Protein AF-A0AAE0A5Z8-F1 (afdb_monomer_lite)

Secondary structure (DSSP, 8-state):
-PPP---TTTS--TT---S-HHHHHHHHHHHHHHHT--EEEEEEEE-TTS-EEEEEEEETT-S---SS-------SSS--------EEEE-EEEEEE-TTS-EEEEEEE--SS--HHHHHHHHHHHHHH-TT-S-S-----S-HHHHHHH-

Sequence (151 aa):
MQVPDVSYDNKPKVGQEFASLDEVHDFYNKYAKEVGFSVRISSSKKNKNDEITKKEYCCFKEGTSCKGIPCKKERRQGIIRVCCNAKLAVVKTISGVNNHGQTIVFACAFLREETTNSFIWLFEQFKKAMPGGAPK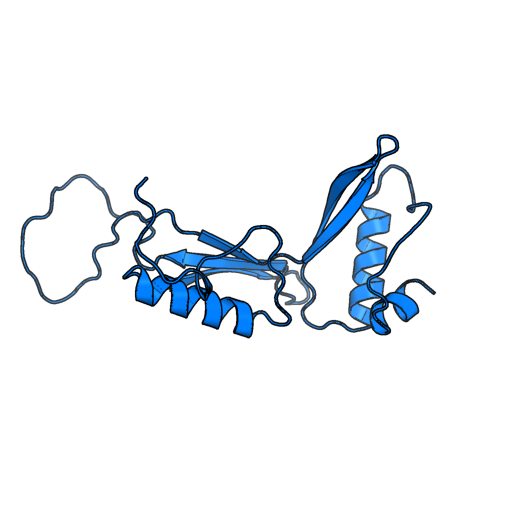MIITDQDLAMMKAIS

Organism: NCBI:txid43782

InterPro domains:
  IPR018289 MULE transposase domain [PF10551] (93-150)

Foldseek 3Di:
DDDPPDPPVLDDDPPDDDPDPVRVVVSVQVVQVSSPFGKDFPDFDADPVRFGFKTKIDTPLADDDPPDDDDDDDDPDDDNRPNDPDMDMDWDWDWDADPVRDIDTQDTGGFPDLALVSLLVVQVVSQVPDPVGHDPDDDDPPDPSNVSSVD

pLDDT: mean 73.32, std 12.89, range [40.06, 89.56]

Structure (mmCIF, N/CA/C/O backbone):
data_AF-A0AAE0A5Z8-F1
#
_entry.id   AF-A0AAE0A5Z8-F1
#
loop_
_atom_site.group_PDB
_atom_site.id
_atom_site.type_symbol
_atom_site.label_atom_id
_atom_site.label_alt_id
_atom_site.label_comp_id
_atom_site.label_asym_id
_atom_site.label_entity_id
_atom_site.label_seq_id
_atom_site.pdbx_PDB_ins_code
_atom_site.Cartn_x
_atom_site.Cartn_y
_atom_site.Cartn_z
_atom_site.occupancy
_atom_site.B_iso_or_equiv
_atom_site.auth_seq_id
_atom_site.auth_comp_id
_atom_site.auth_asym_id
_atom_site.auth_atom_id
_atom_site.pdbx_PDB_model_num
ATOM 1 N N . MET A 1 1 ? -21.673 -14.323 9.625 1.00 40.06 1 MET A N 1
ATOM 2 C CA . MET A 1 1 ? -20.956 -13.046 9.819 1.00 40.06 1 MET A CA 1
ATOM 3 C C . MET A 1 1 ? -21.958 -11.948 9.500 1.00 40.06 1 MET A C 1
ATOM 5 O O . MET A 1 1 ? -22.243 -11.739 8.331 1.00 40.06 1 MET A O 1
ATOM 9 N N . GLN A 1 2 ? -22.630 -11.385 10.507 1.00 42.75 2 GLN A N 1
ATOM 10 C CA . GLN A 1 2 ? -23.588 -10.299 10.266 1.00 42.75 2 GLN A CA 1
ATOM 11 C C . GLN A 1 2 ? -22.802 -9.059 9.853 1.00 42.75 2 GLN A C 1
ATOM 13 O O . GLN A 1 2 ? -21.861 -8.662 10.540 1.00 42.75 2 GLN A O 1
ATOM 18 N N . VAL A 1 3 ? -23.147 -8.510 8.690 1.00 55.06 3 VAL A N 1
ATOM 19 C CA . VAL A 1 3 ? -22.629 -7.218 8.248 1.00 55.06 3 VAL A CA 1
ATOM 20 C C . VAL A 1 3 ? -23.225 -6.179 9.201 1.00 55.06 3 VAL A C 1
ATOM 22 O O . VAL A 1 3 ? -24.447 -6.164 9.346 1.00 55.06 3 VAL A O 1
ATOM 25 N N . PRO A 1 4 ? -22.404 -5.382 9.902 1.00 63.91 4 PRO A N 1
ATOM 26 C CA . PRO A 1 4 ? -22.922 -4.330 10.764 1.00 63.91 4 PRO A CA 1
ATOM 27 C C . PRO A 1 4 ? -23.732 -3.330 9.927 1.00 63.91 4 PRO A C 1
ATOM 29 O O . PRO A 1 4 ? -23.393 -3.078 8.767 1.00 63.91 4 PRO A O 1
ATOM 32 N N . ASP A 1 5 ? -24.805 -2.797 10.509 1.00 68.38 5 ASP A N 1
ATOM 33 C CA . ASP A 1 5 ? -25.645 -1.769 9.891 1.00 68.38 5 ASP A CA 1
ATOM 34 C C . ASP A 1 5 ? -24.892 -0.432 9.934 1.00 68.38 5 ASP A C 1
ATOM 36 O O . ASP A 1 5 ? -24.909 0.292 10.927 1.00 68.38 5 ASP A O 1
ATOM 40 N N . VAL A 1 6 ? -24.095 -0.190 8.896 1.00 70.56 6 VAL A N 1
ATOM 41 C CA . VAL A 1 6 ? -23.208 0.970 8.749 1.00 70.56 6 VAL A CA 1
ATOM 42 C C . VAL A 1 6 ? -23.601 1.687 7.467 1.00 70.56 6 VAL A C 1
ATOM 44 O O . VAL A 1 6 ? -23.895 1.031 6.464 1.00 70.56 6 VAL A O 1
ATOM 47 N N . SER A 1 7 ? -23.565 3.022 7.478 1.00 75.06 7 SER A N 1
ATOM 48 C CA . SER A 1 7 ? -23.834 3.832 6.286 1.00 75.06 7 SER A CA 1
ATOM 49 C C . SER A 1 7 ? -22.984 3.371 5.091 1.00 75.06 7 SER A C 1
ATOM 51 O O . SER A 1 7 ? -21.780 3.126 5.227 1.00 75.06 7 SER A O 1
ATOM 53 N N . TYR A 1 8 ? -23.607 3.266 3.909 1.00 70.12 8 TYR A N 1
ATOM 54 C CA . TYR A 1 8 ? -22.980 2.769 2.676 1.00 70.12 8 TYR A CA 1
ATOM 55 C C . TYR A 1 8 ? -21.703 3.528 2.284 1.00 70.12 8 TYR A C 1
ATOM 57 O O . TYR A 1 8 ? -20.817 2.945 1.653 1.00 70.12 8 TYR A O 1
ATOM 65 N N . ASP A 1 9 ? -21.592 4.799 2.671 1.00 75.62 9 ASP A N 1
ATOM 66 C CA . ASP A 1 9 ? -20.452 5.658 2.340 1.00 75.62 9 ASP A CA 1
ATOM 67 C C . ASP A 1 9 ? -19.197 5.341 3.160 1.00 75.62 9 ASP A C 1
ATOM 69 O O . ASP A 1 9 ? -18.081 5.528 2.682 1.00 75.62 9 ASP A O 1
ATOM 73 N N . ASN A 1 10 ? -19.357 4.813 4.376 1.00 78.81 10 ASN A N 1
ATOM 74 C CA . ASN A 1 10 ? -18.235 4.527 5.276 1.00 78.81 10 ASN A CA 1
ATOM 75 C C . ASN A 1 10 ? -17.787 3.064 5.213 1.00 78.81 10 ASN A C 1
ATOM 77 O O . ASN A 1 10 ? -16.847 2.663 5.899 1.00 78.81 10 ASN A O 1
ATOM 81 N N . LYS A 1 11 ? -18.462 2.243 4.406 1.00 81.75 11 LYS A N 1
ATOM 82 C CA . LYS A 1 11 ? -18.105 0.841 4.232 1.00 81.75 11 LYS A CA 1
ATOM 83 C C . LYS A 1 11 ? -16.909 0.728 3.278 1.00 81.75 11 LYS A C 1
ATOM 85 O O . LYS A 1 11 ? -17.010 1.216 2.154 1.00 81.75 11 LYS A O 1
ATOM 90 N N . PRO A 1 12 ? -15.808 0.057 3.668 1.00 84.62 12 PRO A N 1
ATOM 91 C CA . PRO A 1 12 ? -14.671 -0.151 2.775 1.00 84.62 12 PRO A CA 1
ATOM 92 C C . PRO A 1 12 ? -15.096 -0.936 1.528 1.00 84.62 12 PRO A C 1
ATOM 94 O O . PRO A 1 12 ? -15.712 -2.002 1.638 1.00 84.62 12 PRO A O 1
ATOM 97 N N . LYS A 1 13 ? -14.765 -0.404 0.347 1.00 82.44 13 LYS A N 1
ATOM 98 C CA . LYS A 1 13 ? -15.070 -1.007 -0.960 1.00 82.44 13 LYS A CA 1
ATOM 99 C C . LYS A 1 13 ? -13.816 -1.634 -1.575 1.00 82.44 13 LYS A C 1
ATOM 101 O O . LYS A 1 13 ? -12.696 -1.185 -1.339 1.00 82.44 13 LYS A O 1
ATOM 106 N N . VAL A 1 14 ? -14.001 -2.692 -2.367 1.00 79.75 14 VAL A N 1
ATOM 107 C CA . VAL A 1 14 ? -12.904 -3.294 -3.143 1.00 79.75 14 VAL A CA 1
ATOM 108 C C . VAL A 1 14 ? -12.479 -2.305 -4.229 1.00 79.75 14 VAL A C 1
ATOM 110 O O . VAL A 1 14 ? -13.338 -1.773 -4.925 1.00 79.75 14 VAL A O 1
ATOM 113 N N . GLY A 1 15 ? -11.172 -2.061 -4.357 1.00 77.00 15 GLY A N 1
ATOM 114 C CA . GLY A 1 15 ? -10.626 -1.075 -5.299 1.00 77.00 15 GLY A CA 1
ATOM 115 C C . GLY A 1 15 ? -10.697 0.372 -4.805 1.00 77.00 15 GLY A C 1
ATOM 116 O O . GLY A 1 15 ? -10.550 1.289 -5.600 1.00 77.00 15 GLY A O 1
ATOM 117 N N . GLN A 1 16 ? -10.951 0.592 -3.513 1.00 81.44 16 GLN A N 1
ATOM 118 C CA . GLN A 1 16 ? -10.891 1.930 -2.940 1.00 81.44 16 GLN A CA 1
ATOM 119 C C . GLN A 1 16 ? -9.436 2.368 -2.763 1.00 81.44 16 GLN A C 1
ATOM 121 O O . GLN A 1 16 ? -8.650 1.696 -2.093 1.00 81.44 16 GLN A O 1
ATOM 126 N N . GLU A 1 17 ? -9.108 3.507 -3.356 1.00 78.19 17 GLU A N 1
ATOM 127 C CA . GLU A 1 17 ? -7.799 4.145 -3.278 1.00 78.19 17 GLU A CA 1
ATOM 128 C C . GLU A 1 17 ? -7.880 5.373 -2.367 1.00 78.19 17 GLU A C 1
ATOM 130 O O . GLU A 1 17 ? -8.949 5.955 -2.177 1.00 78.19 17 GLU A O 1
ATOM 135 N N . PHE A 1 18 ? -6.750 5.735 -1.768 1.00 81.38 18 PHE A N 1
ATOM 136 C CA . PHE A 1 18 ? -6.629 6.871 -0.858 1.00 81.38 18 PHE A CA 1
ATOM 137 C C . PHE A 1 18 ? -5.344 7.621 -1.184 1.00 81.38 18 PHE A C 1
ATOM 139 O O . PHE A 1 18 ? -4.337 6.989 -1.509 1.00 81.38 18 PHE A O 1
ATOM 146 N N . ALA A 1 19 ? -5.362 8.946 -1.050 1.00 76.75 19 ALA A N 1
ATOM 147 C CA . ALA A 1 19 ? -4.207 9.778 -1.374 1.00 76.75 19 ALA A CA 1
ATOM 148 C C . ALA A 1 19 ? -3.152 9.770 -0.255 1.00 76.75 19 ALA A C 1
ATOM 150 O O . ALA A 1 19 ? -1.969 9.988 -0.507 1.00 76.75 19 ALA A O 1
ATOM 151 N N . SER A 1 20 ? -3.560 9.518 0.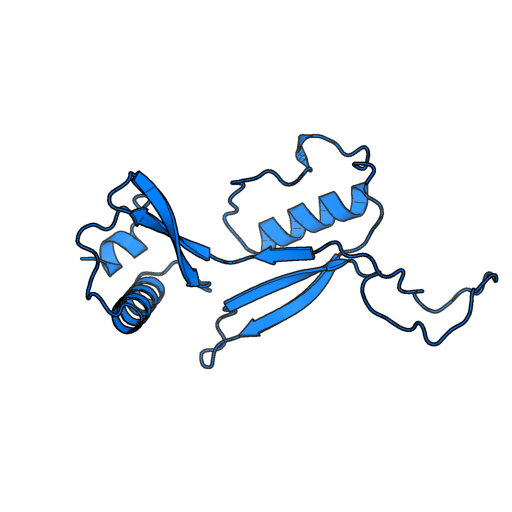996 1.00 80.31 20 SER A N 1
ATOM 152 C CA . SER A 1 20 ? -2.662 9.545 2.156 1.00 80.31 20 SER A CA 1
ATOM 153 C C . SER A 1 20 ? -2.958 8.447 3.176 1.00 80.31 20 SER A C 1
ATOM 155 O O . SER A 1 20 ? -4.093 8.017 3.371 1.00 80.31 20 SER A O 1
ATOM 157 N N . LEU A 1 21 ? -1.922 8.036 3.913 1.00 79.62 21 LEU A N 1
ATOM 158 C CA . LEU A 1 21 ? -2.055 7.153 5.074 1.00 79.62 21 LEU A CA 1
ATOM 159 C C . LEU A 1 21 ? -2.965 7.708 6.165 1.00 79.62 21 LEU A C 1
ATOM 161 O O . LEU A 1 21 ? -3.588 6.920 6.883 1.00 79.62 21 LEU A O 1
ATOM 165 N N . ASP A 1 22 ? -2.966 9.028 6.329 1.00 83.44 22 ASP A N 1
ATOM 166 C CA . ASP A 1 22 ? -3.750 9.701 7.359 1.00 83.44 22 ASP A CA 1
ATOM 167 C C . ASP A 1 22 ? -5.231 9.686 6.977 1.00 83.44 22 ASP A C 1
ATOM 169 O O . ASP A 1 22 ? -6.080 9.362 7.802 1.00 83.44 22 ASP A O 1
ATOM 173 N N . GLU A 1 23 ? -5.527 9.860 5.688 1.00 86.62 23 GLU A N 1
ATOM 174 C CA . GLU A 1 23 ? -6.876 9.704 5.144 1.00 86.62 23 GLU A CA 1
ATOM 175 C C . GLU A 1 23 ? -7.401 8.274 5.349 1.00 86.62 23 GLU A C 1
ATOM 177 O O . GLU A 1 23 ? -8.517 8.079 5.833 1.00 86.62 23 GLU A O 1
ATOM 182 N N . VAL A 1 24 ? -6.567 7.258 5.080 1.00 86.31 24 VAL A N 1
ATOM 183 C CA . VAL A 1 24 ? -6.921 5.853 5.350 1.00 86.31 24 VAL A CA 1
ATOM 184 C C . VAL A 1 24 ? -7.211 5.630 6.835 1.00 86.31 24 VAL A C 1
ATOM 186 O O . VAL A 1 24 ? -8.141 4.902 7.196 1.00 86.31 24 VAL A O 1
ATOM 189 N N . HIS A 1 25 ? -6.394 6.224 7.708 1.00 86.06 25 HIS A N 1
ATOM 190 C CA . HIS A 1 25 ? -6.563 6.100 9.149 1.00 86.06 25 HIS A CA 1
ATOM 191 C C . HIS A 1 25 ? -7.888 6.710 9.608 1.00 86.06 25 HIS A C 1
ATOM 193 O O . HIS A 1 25 ? -8.631 6.061 10.346 1.00 86.06 25 HIS A O 1
ATOM 199 N N . ASP A 1 26 ? -8.207 7.915 9.146 1.00 89.00 26 ASP A N 1
ATOM 200 C CA . ASP A 1 26 ? -9.418 8.632 9.532 1.00 89.00 26 ASP A CA 1
ATOM 201 C C . ASP A 1 26 ? -10.677 7.950 8.996 1.00 89.00 26 ASP A C 1
ATOM 203 O O . ASP A 1 26 ? -11.643 7.762 9.745 1.00 89.00 26 ASP A O 1
ATOM 207 N N . PHE A 1 27 ? -10.633 7.471 7.750 1.00 89.56 27 PHE A N 1
ATOM 208 C CA . PHE A 1 27 ? -11.692 6.661 7.156 1.00 89.56 27 PHE A CA 1
ATOM 209 C C . PHE A 1 27 ? -11.960 5.394 7.979 1.00 89.56 27 PHE A C 1
ATOM 211 O O . PHE A 1 27 ? -13.092 5.137 8.400 1.00 89.56 27 PHE A O 1
ATOM 218 N N . TYR A 1 28 ? -10.915 4.615 8.275 1.00 87.25 28 TYR A N 1
ATOM 219 C CA . TYR A 1 28 ? -11.077 3.360 9.007 1.00 87.25 28 TYR A CA 1
ATOM 220 C C . TYR A 1 28 ? -11.468 3.585 10.473 1.00 87.25 28 TYR A C 1
ATOM 222 O O . TYR A 1 28 ? -12.238 2.805 11.031 1.00 87.25 28 TYR A O 1
ATOM 230 N N . ASN A 1 29 ? -11.000 4.667 11.099 1.00 87.62 29 ASN A N 1
ATOM 231 C CA . ASN A 1 29 ? -11.403 5.058 12.448 1.00 87.62 29 ASN A CA 1
ATOM 232 C C . ASN A 1 29 ? -12.884 5.461 12.503 1.00 87.62 29 ASN A C 1
ATOM 234 O O . ASN A 1 29 ? -13.585 5.092 13.445 1.00 87.62 29 ASN A O 1
ATOM 238 N N . LYS A 1 30 ? -13.387 6.175 11.489 1.00 88.88 30 LYS A N 1
ATOM 239 C CA . LYS A 1 30 ? -14.814 6.504 11.364 1.00 88.88 30 LYS A CA 1
ATOM 240 C C . LYS A 1 30 ? -15.663 5.241 11.208 1.00 88.88 30 LYS A C 1
ATOM 242 O O . LYS A 1 30 ? -16.589 5.042 11.990 1.00 88.88 30 LYS A O 1
ATOM 247 N N . TYR A 1 31 ? -15.289 4.356 10.282 1.00 86.88 31 TYR A N 1
ATOM 248 C CA . TYR A 1 31 ? -15.938 3.054 10.103 1.00 86.88 31 TYR A CA 1
ATOM 249 C C . TYR A 1 31 ? -15.963 2.246 11.409 1.00 86.88 31 TYR A C 1
ATOM 251 O O . TYR A 1 31 ? -17.001 1.741 11.829 1.00 86.88 31 TYR A O 1
ATOM 259 N N . ALA A 1 32 ? -14.827 2.162 12.098 1.00 84.56 32 ALA A N 1
ATOM 260 C CA . ALA A 1 32 ? -14.712 1.420 13.344 1.00 84.56 32 ALA A CA 1
ATOM 261 C C . ALA A 1 32 ? -15.611 1.988 14.453 1.00 84.56 32 ALA A C 1
ATOM 263 O O . ALA A 1 32 ? -16.265 1.215 15.157 1.00 84.56 32 ALA A O 1
ATOM 264 N N . LYS A 1 33 ? -15.705 3.322 14.573 1.00 84.12 33 LYS A N 1
ATOM 265 C CA . LYS A 1 33 ? -16.616 3.989 15.517 1.00 84.12 33 LYS A CA 1
ATOM 266 C C . LYS A 1 33 ? -18.074 3.618 15.259 1.00 84.12 33 LYS A C 1
ATOM 268 O O . LYS A 1 33 ? -18.770 3.302 16.217 1.00 84.12 33 LYS A O 1
ATOM 273 N N . GLU A 1 34 ? -18.508 3.606 13.999 1.00 82.31 34 GLU A N 1
ATOM 274 C CA . GLU A 1 34 ? -19.883 3.237 13.626 1.00 82.31 34 GLU A CA 1
ATOM 275 C C . GLU A 1 34 ? -20.182 1.759 13.919 1.00 82.31 34 GLU A C 1
ATOM 277 O O . GLU A 1 34 ? -21.254 1.429 14.415 1.00 82.31 34 GLU A O 1
ATOM 282 N N . VAL A 1 35 ? -19.205 0.869 13.720 1.00 81.50 35 VAL A N 1
ATOM 283 C CA . VAL A 1 35 ? -19.332 -0.559 14.071 1.00 81.50 35 VAL A CA 1
ATOM 284 C C . VAL A 1 35 ? -19.184 -0.815 15.585 1.00 81.50 35 VAL A C 1
ATOM 286 O O . VAL A 1 35 ? -19.509 -1.898 16.074 1.00 81.50 35 VAL A O 1
ATOM 289 N N . GLY A 1 36 ? -18.692 0.156 16.361 1.00 77.88 36 GLY A N 1
ATOM 290 C CA . GLY A 1 36 ? -18.527 0.040 17.814 1.00 77.88 36 GLY A CA 1
ATOM 291 C C . GLY A 1 36 ? -17.209 -0.608 18.265 1.00 77.88 36 GLY A C 1
ATOM 292 O O . GLY A 1 36 ? -17.148 -1.276 19.310 1.00 77.88 36 GLY A O 1
ATOM 293 N N . PHE A 1 37 ? -16.129 -0.431 17.502 1.00 77.00 37 PHE A N 1
ATOM 294 C CA . PHE A 1 37 ? -14.774 -0.784 17.928 1.00 77.00 37 PHE A CA 1
ATOM 295 C C . PHE A 1 37 ? -13.775 0.357 17.708 1.00 77.00 37 PHE A C 1
ATOM 297 O O . PHE A 1 37 ? -13.970 1.230 16.876 1.00 77.00 37 PHE A O 1
ATOM 304 N N . SER A 1 38 ? -12.688 0.376 18.479 1.00 77.56 38 SER A N 1
ATOM 305 C CA . SER A 1 38 ? -11.584 1.316 18.264 1.00 77.56 38 SER A CA 1
ATOM 306 C C . SER A 1 38 ? -10.467 0.661 17.457 1.00 77.56 38 SER A C 1
ATOM 308 O O . SER A 1 38 ? -10.257 -0.554 17.530 1.00 77.56 38 SER A O 1
ATOM 310 N N . VAL A 1 39 ? -9.748 1.466 16.680 1.00 82.38 39 VAL A N 1
ATOM 311 C CA . VAL A 1 39 ? -8.617 1.033 15.853 1.00 82.38 39 VAL A CA 1
ATOM 312 C C . VAL A 1 39 ? -7.307 1.280 16.598 1.00 82.38 39 VAL A C 1
ATOM 314 O O . VAL A 1 39 ? -7.143 2.302 17.257 1.00 82.38 39 VAL A O 1
ATOM 317 N N . ARG A 1 40 ? -6.355 0.352 16.472 1.00 79.88 40 ARG A N 1
ATOM 318 C CA . ARG A 1 40 ? -4.949 0.541 16.848 1.00 79.88 40 ARG A CA 1
ATOM 319 C C . ARG A 1 40 ? -4.029 0.246 15.680 1.00 79.88 40 ARG A C 1
ATOM 321 O O . ARG A 1 40 ? -4.314 -0.630 14.868 1.00 79.88 40 ARG A O 1
ATOM 328 N N . ILE A 1 41 ? -2.874 0.897 15.663 1.00 79.50 41 ILE A N 1
ATOM 329 C CA . ILE A 1 41 ? -1.766 0.494 14.800 1.00 79.50 41 ILE A CA 1
ATOM 330 C C . ILE A 1 41 ? -1.143 -0.756 15.429 1.00 79.50 41 ILE A C 1
ATOM 332 O O . ILE A 1 41 ? -0.647 -0.715 16.553 1.00 79.50 41 ILE A O 1
ATOM 336 N N . SER A 1 42 ? -1.245 -1.890 14.741 1.00 64.38 42 SER A N 1
ATOM 337 C CA . SER A 1 42 ? -0.736 -3.179 15.224 1.00 64.38 42 SER A CA 1
ATOM 338 C C . SER A 1 42 ? 0.699 -3.416 14.793 1.00 64.38 42 SER A C 1
ATOM 340 O O . SER A 1 42 ? 1.530 -3.849 15.588 1.00 64.38 42 SER A O 1
ATOM 342 N N . SER A 1 43 ? 1.001 -3.093 13.538 1.00 66.81 43 SER A N 1
ATOM 343 C CA . SER A 1 43 ? 2.341 -3.216 12.994 1.00 66.81 43 SER A CA 1
ATOM 344 C C . SER A 1 43 ? 2.605 -2.096 12.006 1.00 66.81 43 SER A C 1
ATOM 346 O O . SER A 1 43 ? 1.762 -1.734 11.187 1.00 66.81 43 SER A O 1
ATOM 348 N N . SER A 1 44 ? 3.799 -1.533 12.095 1.00 73.19 44 SER A N 1
ATOM 349 C CA . SER A 1 44 ? 4.376 -0.705 11.047 1.00 73.19 44 SER A CA 1
ATOM 350 C C . SER A 1 44 ? 5.748 -1.288 10.774 1.00 73.19 44 SER A C 1
ATOM 352 O O . SER A 1 44 ? 6.659 -1.132 11.585 1.00 73.19 44 SER A O 1
ATOM 354 N N . LYS A 1 45 ? 5.877 -2.037 9.678 1.00 66.69 45 LYS A N 1
ATOM 355 C CA . LYS A 1 45 ? 7.190 -2.526 9.252 1.00 66.69 45 LYS A CA 1
ATOM 356 C C . LYS A 1 45 ? 7.901 -1.383 8.565 1.00 66.69 45 LYS A C 1
ATOM 358 O O . LYS A 1 45 ? 7.304 -0.762 7.694 1.00 66.69 45 LYS A O 1
ATOM 363 N N . LYS A 1 46 ? 9.139 -1.121 8.961 1.00 69.75 46 LYS A N 1
ATOM 364 C CA . LYS A 1 46 ? 10.014 -0.153 8.307 1.00 69.75 46 LYS A CA 1
ATOM 365 C C . LYS A 1 46 ? 11.187 -0.886 7.672 1.00 69.75 46 LYS A C 1
ATOM 367 O O . LYS A 1 46 ? 11.653 -1.886 8.221 1.00 69.75 46 LYS A O 1
ATOM 372 N N . ASN A 1 47 ? 11.653 -0.394 6.533 1.00 64.44 47 ASN A N 1
ATOM 373 C CA . ASN A 1 47 ? 12.910 -0.834 5.939 1.00 64.44 47 ASN A CA 1
ATOM 374 C C . ASN A 1 47 ? 14.108 -0.205 6.667 1.00 64.44 47 ASN A C 1
ATOM 376 O O . ASN A 1 47 ? 13.948 0.666 7.519 1.00 64.44 47 ASN A O 1
ATOM 380 N N . LYS A 1 48 ? 15.327 -0.622 6.297 1.00 67.50 48 LYS A N 1
ATOM 381 C CA . LYS A 1 48 ? 16.588 -0.044 6.805 1.00 67.50 48 LYS A CA 1
ATOM 382 C C . LYS A 1 48 ? 16.698 1.474 6.586 1.00 67.50 48 LYS A C 1
ATOM 384 O O . LYS A 1 48 ? 17.439 2.125 7.306 1.00 67.50 48 LYS A O 1
ATOM 389 N N . ASN A 1 49 ? 15.942 2.012 5.629 1.00 62.78 49 ASN A N 1
ATOM 390 C CA . ASN A 1 49 ? 15.879 3.436 5.300 1.00 62.78 49 ASN A CA 1
ATOM 391 C C . ASN A 1 49 ? 14.739 4.170 6.042 1.00 62.78 49 ASN A C 1
ATOM 393 O O . ASN A 1 49 ? 14.317 5.234 5.607 1.00 62.78 49 ASN A O 1
ATOM 397 N N . ASP A 1 50 ? 14.177 3.580 7.105 1.00 60.41 50 ASP A N 1
ATOM 398 C CA . ASP A 1 50 ? 13.050 4.108 7.899 1.00 60.41 50 ASP A CA 1
ATOM 399 C C . ASP A 1 50 ? 11.714 4.321 7.156 1.00 60.41 50 ASP A C 1
ATOM 401 O O . ASP A 1 50 ? 10.722 4.766 7.741 1.00 60.41 50 ASP A O 1
ATOM 405 N N . GLU A 1 51 ? 11.634 3.915 5.890 1.00 56.59 51 GLU A N 1
ATOM 406 C CA . GLU A 1 51 ? 10.405 3.920 5.099 1.00 56.59 51 GLU A CA 1
ATOM 407 C C . GLU A 1 51 ? 9.455 2.813 5.569 1.00 56.59 51 GLU A C 1
ATOM 409 O O . GLU A 1 51 ? 9.813 1.630 5.593 1.00 56.59 51 GLU A O 1
ATOM 414 N N . ILE A 1 52 ? 8.229 3.187 5.950 1.00 64.38 52 ILE A N 1
ATOM 415 C CA . ILE A 1 52 ? 7.183 2.239 6.354 1.00 64.38 52 ILE A CA 1
ATOM 416 C C . ILE A 1 52 ? 6.833 1.394 5.132 1.00 64.38 52 ILE A C 1
ATOM 418 O O . ILE A 1 52 ? 6.368 1.939 4.161 1.00 64.38 52 ILE A O 1
ATOM 422 N N . THR A 1 53 ? 7.032 0.082 5.148 1.00 60.25 53 THR A N 1
ATOM 423 C CA . THR A 1 53 ? 6.770 -0.827 4.015 1.00 60.25 53 THR A CA 1
ATOM 424 C C . THR A 1 53 ? 5.359 -1.422 4.060 1.00 60.25 53 THR A C 1
ATOM 426 O O . THR A 1 53 ? 4.832 -1.902 3.060 1.00 60.25 53 THR A O 1
ATOM 429 N N . LYS A 1 54 ? 4.755 -1.440 5.252 1.00 72.19 54 LYS A N 1
ATOM 430 C CA . LYS A 1 54 ? 3.405 -1.952 5.504 1.00 72.19 54 LYS A CA 1
ATOM 431 C C . LYS A 1 54 ? 2.858 -1.314 6.771 1.00 72.19 54 LYS A C 1
ATOM 433 O O . LYS A 1 54 ? 3.522 -1.382 7.811 1.00 72.19 54 LYS A O 1
ATOM 438 N N . LYS A 1 55 ? 1.647 -0.759 6.703 1.00 79.75 55 LYS A N 1
ATOM 439 C CA . LYS A 1 55 ? 0.925 -0.252 7.877 1.00 79.75 55 LYS A CA 1
ATOM 440 C C . LYS A 1 55 ? -0.307 -1.113 8.122 1.00 79.75 55 LYS A C 1
ATOM 442 O O . LYS A 1 55 ? -1.169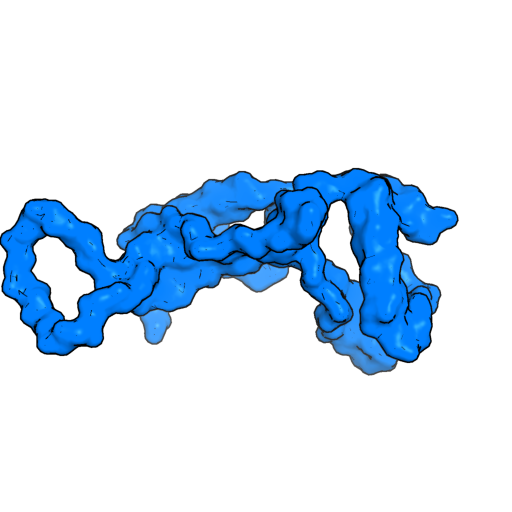 -1.229 7.256 1.00 79.75 55 LYS A O 1
ATOM 447 N N . GLU A 1 56 ? -0.359 -1.757 9.281 1.00 79.69 56 GLU A N 1
ATOM 448 C CA . GLU A 1 56 ? -1.463 -2.621 9.690 1.00 79.69 56 GLU A CA 1
ATOM 449 C C . GLU A 1 56 ? -2.242 -1.981 10.839 1.00 79.69 56 GLU A C 1
ATOM 451 O O . GLU A 1 56 ? -1.699 -1.711 11.917 1.00 79.69 56 GLU A O 1
ATOM 456 N N . TYR A 1 57 ? -3.536 -1.795 10.615 1.00 80.50 57 TYR A N 1
ATOM 457 C CA . TYR A 1 57 ? -4.515 -1.368 11.596 1.00 80.50 57 TYR A CA 1
ATOM 458 C C . TYR A 1 57 ? -5.324 -2.577 12.058 1.00 80.50 57 TYR A C 1
ATOM 460 O O . TYR A 1 57 ? -5.868 -3.325 11.250 1.00 80.50 57 TYR A O 1
ATOM 468 N N . CYS A 1 58 ? -5.429 -2.752 13.366 1.00 75.44 58 CYS A N 1
ATOM 469 C CA . CYS A 1 58 ? -6.172 -3.832 13.998 1.00 75.44 58 CYS A CA 1
ATOM 470 C C . CYS A 1 58 ? -7.235 -3.262 14.921 1.00 75.44 58 CYS A C 1
ATOM 472 O O . CYS A 1 58 ? -7.106 -2.151 15.439 1.00 75.44 58 CYS A O 1
ATOM 474 N N . CYS A 1 59 ? -8.262 -4.050 15.204 1.00 75.81 59 CYS A N 1
ATOM 475 C CA . CYS A 1 59 ? -9.178 -3.724 16.283 1.00 75.81 59 CYS A CA 1
ATOM 476 C C . CYS A 1 59 ? -8.430 -3.674 17.629 1.00 75.81 59 CYS A C 1
ATOM 478 O O . CYS A 1 59 ? -7.572 -4.501 17.943 1.00 75.81 59 CYS A O 1
ATOM 480 N N . PHE A 1 60 ? -8.777 -2.715 18.478 1.00 66.62 60 PHE A N 1
ATOM 481 C CA . PHE A 1 60 ? -8.233 -2.590 19.828 1.00 66.62 60 PHE A CA 1
ATOM 482 C C . PHE A 1 60 ? -8.624 -3.773 20.728 1.00 66.62 60 PHE A C 1
ATOM 484 O O . PHE A 1 60 ? -7.914 -4.114 21.672 1.00 66.62 60 PHE A O 1
ATOM 491 N N . LYS A 1 61 ? -9.726 -4.455 20.385 1.00 61.47 61 LYS A N 1
ATOM 492 C CA . LYS A 1 61 ? -10.158 -5.717 20.997 1.00 61.47 61 LYS A CA 1
ATOM 493 C C . LYS A 1 61 ? -9.392 -6.942 20.451 1.00 61.47 61 LYS A C 1
ATOM 495 O O . LYS A 1 61 ? -9.715 -8.054 20.855 1.00 61.47 61 LYS A O 1
ATOM 500 N N . GLU A 1 62 ? -8.423 -6.789 19.542 1.00 54.00 62 GLU A N 1
ATOM 501 C CA . GLU A 1 62 ? -7.614 -7.893 18.993 1.00 54.00 62 GLU A CA 1
ATOM 502 C C . GLU A 1 62 ? -6.452 -8.299 19.924 1.00 54.00 62 GLU A C 1
ATOM 504 O O . GLU A 1 62 ? -5.695 -7.445 20.396 1.00 54.00 62 GLU A O 1
ATOM 509 N N . GLY A 1 63 ? -6.251 -9.610 20.109 1.00 50.22 63 GLY A N 1
ATOM 510 C CA . GLY A 1 63 ? -5.128 -10.218 20.838 1.00 50.22 63 GLY A CA 1
ATOM 511 C C . GLY A 1 63 ? -5.570 -11.047 22.049 1.00 50.22 63 GLY A C 1
ATOM 512 O O . GLY A 1 63 ? -6.576 -10.745 22.682 1.00 50.22 63 GLY A O 1
ATOM 513 N N . THR A 1 64 ? -4.816 -12.092 22.387 1.00 49.78 64 THR A N 1
ATOM 514 C CA . THR A 1 64 ? -5.111 -13.008 23.498 1.00 49.78 64 THR A CA 1
ATOM 515 C C . THR A 1 64 ? -4.755 -12.419 24.866 1.00 49.78 64 THR A C 1
ATOM 517 O O . THR A 1 64 ? -3.679 -11.859 25.061 1.00 49.78 64 THR A O 1
ATOM 520 N N . SER A 1 65 ? -5.612 -12.683 25.851 1.00 45.47 65 SER A N 1
ATOM 521 C CA . SER A 1 65 ? -5.193 -13.417 27.051 1.00 45.47 65 SER A CA 1
ATOM 522 C C . SER A 1 65 ? -6.302 -14.411 27.379 1.00 45.47 65 SER A C 1
ATOM 524 O O . SER A 1 65 ? -7.208 -14.137 28.158 1.00 45.47 65 SER A O 1
ATOM 526 N N . CYS A 1 66 ? -6.286 -15.554 26.699 1.00 44.94 66 CYS A N 1
ATOM 527 C CA . CYS A 1 66 ? -7.225 -16.639 26.952 1.00 44.94 66 CYS A CA 1
ATOM 528 C C . CYS A 1 66 ? -6.434 -17.854 27.428 1.00 44.94 66 CYS A C 1
ATOM 530 O O . CYS A 1 66 ? -6.381 -18.874 26.751 1.00 44.94 66 CYS A O 1
ATOM 532 N N . LYS A 1 67 ? -5.824 -17.756 28.611 1.00 43.53 67 LYS A N 1
ATOM 533 C CA . LYS A 1 67 ? -5.628 -18.954 29.431 1.00 43.53 67 LYS A CA 1
ATOM 534 C C . LYS A 1 67 ? -6.890 -19.150 30.287 1.00 43.53 67 LYS A C 1
ATOM 536 O O . LYS A 1 67 ? -6.917 -18.800 31.456 1.00 43.53 67 LYS A O 1
ATOM 541 N N . GLY A 1 68 ? -7.956 -19.637 29.643 1.00 49.41 68 GLY A N 1
ATOM 542 C CA . GLY A 1 68 ? -8.961 -20.522 30.252 1.00 49.41 68 GLY A CA 1
ATOM 543 C C . GLY A 1 68 ? -9.944 -20.033 31.332 1.00 49.41 68 GLY A C 1
ATOM 544 O O . GLY A 1 68 ? -10.154 -20.799 32.263 1.00 49.41 68 GLY A O 1
ATOM 545 N N . ILE A 1 69 ? -10.613 -18.867 31.247 1.00 46.91 69 ILE A N 1
ATOM 546 C CA . ILE A 1 69 ? -11.742 -18.549 32.169 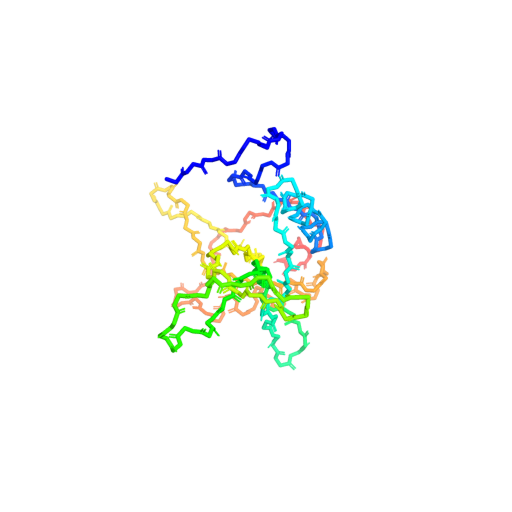1.00 46.91 69 ILE A CA 1
ATOM 547 C C . ILE A 1 69 ? -12.882 -17.774 31.462 1.00 46.91 69 ILE A C 1
ATOM 549 O O . ILE A 1 69 ? -12.593 -16.789 30.780 1.00 46.91 69 ILE A O 1
ATOM 553 N N . PRO A 1 70 ? -14.175 -18.129 31.657 1.00 52.22 70 PRO A N 1
ATOM 554 C CA . PRO A 1 70 ? -15.306 -17.299 31.243 1.00 52.22 70 PRO A CA 1
ATOM 555 C C . PRO A 1 70 ? -15.547 -16.187 32.280 1.00 52.22 70 PRO A C 1
ATOM 557 O O . PRO A 1 70 ? -16.012 -16.445 33.390 1.00 52.22 70 PRO A O 1
ATOM 560 N N . CYS A 1 71 ? -15.224 -14.932 31.956 1.00 42.12 71 CYS A N 1
ATOM 561 C CA . CYS A 1 71 ? -15.368 -13.831 32.913 1.00 42.12 71 CYS A CA 1
ATOM 562 C C . CYS A 1 71 ? -16.768 -13.200 32.852 1.00 42.12 71 CYS A C 1
ATOM 564 O O . CYS A 1 71 ? -17.040 -12.318 32.041 1.00 42.12 71 CYS A O 1
ATOM 566 N N . LYS A 1 72 ? -17.647 -13.628 33.763 1.00 49.03 72 LYS A N 1
ATOM 567 C CA . LYS A 1 72 ? -18.718 -12.782 34.302 1.00 49.03 72 LYS A CA 1
ATOM 568 C C . LYS A 1 72 ? -18.126 -11.988 35.468 1.00 49.03 72 LYS A C 1
ATOM 570 O O . LYS A 1 72 ? -17.770 -12.621 36.460 1.00 49.03 72 LYS A O 1
ATOM 575 N N . LYS A 1 73 ? -18.016 -10.657 35.357 1.00 42.16 73 LYS A N 1
ATOM 576 C CA . LYS A 1 73 ? -18.140 -9.666 36.455 1.00 42.16 73 LYS A CA 1
ATOM 577 C C . LYS A 1 73 ? -17.781 -8.260 35.967 1.00 42.16 73 LYS A C 1
ATOM 579 O O . LYS A 1 73 ? -16.703 -8.044 35.420 1.00 42.16 73 LYS A O 1
ATOM 584 N N . GLU A 1 74 ? -18.677 -7.313 36.237 1.00 50.69 74 GLU A N 1
ATOM 585 C CA . GLU A 1 74 ? -18.399 -5.878 36.215 1.00 50.69 74 GLU A CA 1
ATOM 586 C C . GLU A 1 74 ? -17.194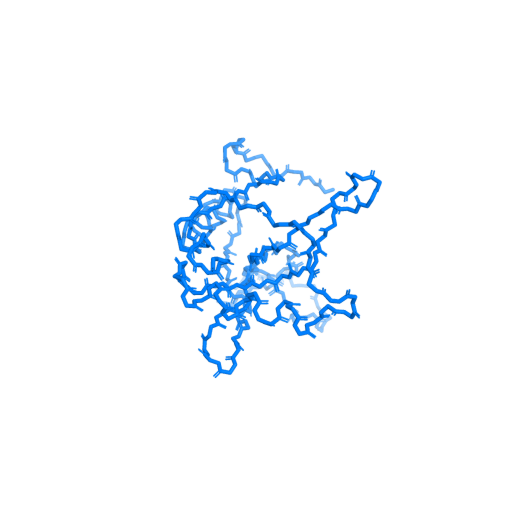 -5.567 37.111 1.00 50.69 74 GLU A C 1
ATOM 588 O O . GLU A 1 74 ? -17.251 -5.694 38.334 1.00 50.69 74 GLU A O 1
ATOM 593 N N . ARG A 1 75 ? -16.090 -5.138 36.503 1.00 44.78 75 ARG A N 1
ATOM 594 C CA . ARG A 1 75 ? -15.057 -4.350 37.175 1.00 44.78 75 ARG A CA 1
ATOM 595 C C . ARG A 1 75 ? -14.693 -3.188 36.263 1.00 44.78 75 ARG A C 1
ATOM 597 O O . ARG A 1 75 ? -14.388 -3.382 35.090 1.00 44.78 75 ARG A O 1
ATOM 604 N N . ARG A 1 76 ? -14.744 -1.970 36.802 1.00 52.50 76 ARG A N 1
ATOM 605 C CA . ARG A 1 76 ? -14.124 -0.797 36.177 1.00 52.50 76 ARG A CA 1
ATOM 606 C C . ARG A 1 76 ? -12.601 -1.009 36.256 1.00 52.50 76 ARG A C 1
ATOM 608 O O . ARG A 1 76 ? -12.118 -1.279 37.346 1.00 52.50 76 ARG A O 1
ATOM 615 N N . GLN A 1 77 ? -11.902 -0.868 35.121 1.00 49.34 77 GLN A N 1
ATOM 616 C CA . GLN A 1 77 ? -10.451 -1.045 34.852 1.00 49.34 77 GLN A CA 1
ATOM 617 C C . GLN A 1 77 ? -10.031 -2.378 34.195 1.00 49.34 77 GLN A C 1
ATOM 619 O O . GLN A 1 77 ? -10.178 -3.457 34.759 1.00 49.34 77 GLN A O 1
ATOM 624 N N . GLY A 1 78 ? -9.423 -2.250 33.004 1.00 47.09 78 GLY A N 1
ATOM 625 C CA . GLY A 1 78 ? -8.775 -3.316 32.228 1.00 47.09 78 GLY A CA 1
ATOM 626 C C . GLY A 1 78 ? -9.549 -3.704 30.965 1.00 47.09 78 GLY A C 1
ATOM 627 O O . GLY A 1 78 ? -10.557 -4.396 31.034 1.00 47.09 78 GLY A O 1
ATOM 628 N N . ILE A 1 79 ? -9.080 -3.266 29.793 1.00 53.28 79 ILE A N 1
ATOM 629 C CA . ILE A 1 79 ? -9.674 -3.596 28.486 1.00 53.28 79 ILE A CA 1
ATOM 630 C C . ILE A 1 79 ? -9.650 -5.120 28.272 1.00 53.28 79 ILE A C 1
ATOM 632 O O . ILE A 1 79 ? -8.588 -5.712 28.083 1.00 53.28 79 ILE A O 1
ATOM 636 N N . ILE A 1 80 ? -10.826 -5.751 28.270 1.00 53.44 80 ILE A N 1
ATOM 637 C CA . ILE A 1 80 ? -11.005 -7.172 27.947 1.00 53.44 80 ILE A CA 1
ATOM 638 C C . ILE A 1 80 ? -10.870 -7.311 26.422 1.00 53.44 80 ILE A C 1
ATOM 640 O O . ILE A 1 80 ? -11.732 -6.853 25.671 1.00 53.44 80 ILE A O 1
ATOM 644 N N . ARG A 1 81 ? -9.758 -7.878 25.938 1.00 54.19 81 ARG A N 1
ATOM 645 C CA . ARG A 1 81 ? -9.541 -8.127 24.502 1.00 54.19 81 ARG A CA 1
ATOM 646 C C . ARG A 1 81 ? -10.454 -9.277 24.056 1.00 54.19 81 ARG A C 1
ATOM 648 O O . ARG A 1 81 ? -10.401 -10.357 24.631 1.00 54.19 81 ARG A O 1
ATOM 655 N N . VAL A 1 82 ? -11.306 -9.037 23.059 1.00 55.94 82 VAL A N 1
ATOM 656 C CA . VAL A 1 82 ? -12.407 -9.931 22.631 1.00 55.94 82 VAL A CA 1
ATOM 657 C C . VAL A 1 82 ? -12.048 -10.727 21.362 1.00 55.94 82 VAL A C 1
ATOM 659 O O . VAL A 1 82 ? -12.932 -11.172 20.642 1.00 55.94 82 VAL A O 1
ATOM 662 N N . CYS A 1 83 ? -10.756 -10.880 21.045 1.00 53.94 83 CYS A N 1
ATOM 663 C CA . CYS A 1 83 ? -10.274 -11.595 19.852 1.00 53.94 83 CYS A CA 1
ATOM 664 C C . CYS A 1 83 ? -10.960 -11.151 18.541 1.00 53.94 83 CYS A C 1
ATOM 666 O O . CYS A 1 83 ? -11.349 -11.974 17.716 1.00 53.94 83 CYS A O 1
ATOM 668 N N . CYS A 1 84 ? -11.136 -9.842 18.341 1.00 64.38 84 CYS A N 1
ATOM 669 C CA . CYS A 1 84 ? -11.679 -9.331 17.082 1.00 64.38 84 CYS A CA 1
ATOM 670 C C . CYS A 1 84 ? -10.648 -9.493 15.950 1.00 64.38 84 CYS A C 1
ATOM 672 O O . CYS A 1 84 ? -9.520 -9.037 16.097 1.00 64.38 84 CYS A O 1
ATOM 674 N N . ASN A 1 85 ? -11.042 -10.093 14.822 1.00 65.19 85 ASN A N 1
ATOM 675 C CA . ASN A 1 85 ? -10.171 -10.338 13.660 1.00 65.19 85 ASN A CA 1
ATOM 676 C C . ASN A 1 85 ? -10.164 -9.192 12.626 1.00 65.19 85 ASN A C 1
ATOM 678 O O . ASN A 1 85 ? -9.655 -9.374 11.521 1.00 65.19 85 ASN A O 1
ATOM 682 N N . ALA A 1 86 ? -10.760 -8.035 12.932 1.00 73.50 86 ALA A N 1
ATOM 683 C CA . ALA A 1 86 ? -10.824 -6.918 11.991 1.00 73.50 86 ALA A CA 1
ATOM 684 C C . ALA A 1 86 ? -9.432 -6.296 11.779 1.00 73.50 86 ALA A C 1
ATOM 686 O O . ALA A 1 86 ? -8.852 -5.730 12.712 1.00 73.50 86 ALA A O 1
ATOM 687 N N . LYS A 1 87 ? -8.928 -6.392 10.542 1.00 76.19 87 LYS A N 1
ATOM 688 C CA . LYS A 1 87 ? -7.615 -5.899 10.111 1.00 76.19 87 LYS A CA 1
ATOM 689 C C . LYS A 1 87 ? -7.730 -5.114 8.815 1.00 76.19 87 LYS A C 1
ATOM 691 O O . LYS A 1 87 ? -8.415 -5.548 7.895 1.00 76.19 87 LYS A O 1
ATOM 696 N N . LEU A 1 88 ? -6.988 -4.020 8.733 1.00 80.75 88 LEU A N 1
ATOM 697 C CA . LEU A 1 88 ? -6.758 -3.261 7.512 1.00 80.75 88 LEU A CA 1
ATOM 698 C C . LEU A 1 88 ? -5.248 -3.142 7.302 1.00 80.75 88 LEU A C 1
ATOM 700 O O . LEU A 1 88 ? -4.537 -2.688 8.193 1.00 80.75 88 LEU A O 1
ATOM 704 N N . ALA A 1 89 ? -4.754 -3.558 6.140 1.00 79.62 89 ALA A N 1
ATOM 705 C CA . ALA A 1 89 ? -3.354 -3.406 5.764 1.00 79.62 89 ALA A CA 1
ATOM 706 C C . ALA A 1 89 ? -3.250 -2.457 4.572 1.00 79.62 89 ALA A C 1
ATOM 708 O O . ALA A 1 89 ? -3.905 -2.676 3.558 1.00 79.62 89 ALA A O 1
ATOM 709 N N . VAL A 1 90 ? -2.411 -1.433 4.700 1.00 79.06 90 VAL A N 1
ATOM 710 C CA . VAL A 1 90 ? -2.140 -0.463 3.638 1.00 79.06 90 VAL A CA 1
ATOM 711 C C . VAL A 1 90 ? -0.796 -0.788 3.003 1.00 79.06 90 VAL A C 1
ATOM 713 O O . VAL A 1 90 ? 0.224 -0.853 3.698 1.00 79.06 90 VAL A O 1
ATOM 716 N N . VAL A 1 91 ? -0.823 -1.020 1.691 1.00 76.94 91 VAL A N 1
ATOM 717 C CA . VAL A 1 91 ? 0.330 -1.314 0.830 1.00 76.94 91 VAL A CA 1
ATOM 718 C C . VAL A 1 91 ? 0.093 -0.674 -0.540 1.00 76.94 91 VAL A C 1
ATOM 720 O O . VAL A 1 91 ? -1.036 -0.682 -1.020 1.00 76.94 91 VAL A O 1
ATOM 723 N N . LYS A 1 92 ? 1.138 -0.144 -1.180 1.00 77.06 92 LYS A N 1
ATOM 724 C CA . LYS A 1 92 ? 1.103 0.266 -2.591 1.00 77.06 92 LYS A CA 1
ATOM 725 C C . LYS A 1 92 ? 1.448 -0.9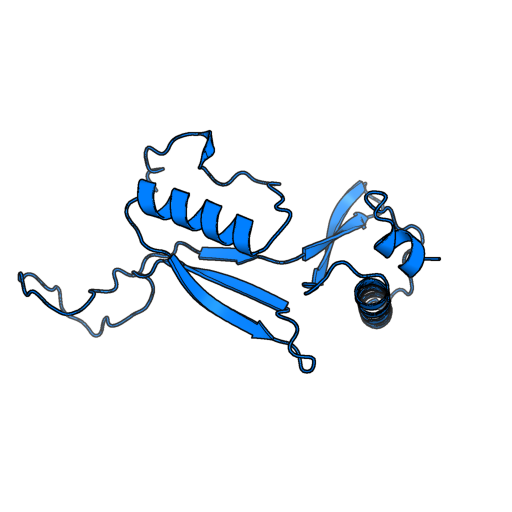56 -3.441 1.00 77.06 92 LYS A C 1
ATOM 727 O O . LYS A 1 92 ? 2.423 -1.657 -3.178 1.00 77.06 92 LYS A O 1
ATOM 732 N N . THR A 1 93 ? 0.638 -1.273 -4.437 1.00 76.56 93 THR A N 1
ATOM 733 C CA . THR A 1 93 ? 0.824 -2.491 -5.239 1.00 76.56 93 THR A CA 1
ATOM 734 C C . THR A 1 93 ? 1.240 -2.140 -6.655 1.00 76.56 93 THR A C 1
ATOM 736 O O . THR A 1 93 ? 0.579 -1.341 -7.308 1.00 76.56 93 THR A O 1
ATOM 739 N N . ILE A 1 94 ? 2.298 -2.780 -7.146 1.00 81.88 94 ILE A N 1
ATOM 740 C CA . ILE A 1 94 ? 2.649 -2.805 -8.564 1.00 81.88 94 ILE A CA 1
ATOM 741 C C . ILE A 1 94 ? 1.911 -3.996 -9.160 1.00 81.88 94 ILE A C 1
ATOM 743 O O . ILE A 1 94 ? 2.244 -5.154 -8.890 1.00 81.88 94 ILE A O 1
ATOM 747 N N . SER A 1 95 ? 0.887 -3.701 -9.948 1.00 84.25 95 SER A N 1
ATOM 748 C CA . SER A 1 95 ? 0.144 -4.693 -10.712 1.00 84.25 95 SER A CA 1
ATOM 749 C C . SER A 1 95 ? 0.509 -4.599 -12.188 1.00 84.25 95 SER A C 1
ATOM 751 O O . SER A 1 95 ? 1.035 -3.595 -12.663 1.00 84.25 95 SER A O 1
ATOM 753 N N . GLY A 1 96 ? 0.245 -5.663 -12.926 1.00 85.12 96 GLY A N 1
ATOM 754 C CA . GLY A 1 96 ? 0.201 -5.597 -14.376 1.00 85.12 96 GLY A CA 1
ATOM 755 C C . GLY A 1 96 ? -0.521 -6.804 -14.938 1.00 85.12 96 GLY A C 1
ATOM 756 O O . GLY A 1 96 ? -1.228 -7.501 -14.214 1.00 85.12 96 GLY A O 1
ATOM 757 N N . VAL A 1 97 ? -0.388 -7.028 -16.239 1.00 85.62 97 VAL A N 1
ATOM 758 C CA . VAL A 1 97 ? -1.156 -8.046 -16.959 1.00 85.62 97 VAL A CA 1
ATOM 759 C C . VAL A 1 97 ? -0.241 -9.121 -17.523 1.00 85.62 97 VAL A C 1
ATOM 761 O O . VAL A 1 97 ? 0.844 -8.827 -18.025 1.00 85.62 97 VAL A O 1
ATOM 764 N N . ASN A 1 98 ? -0.669 -10.378 -17.428 1.00 82.62 98 ASN A N 1
ATOM 765 C CA . ASN A 1 98 ? 0.001 -11.471 -18.126 1.00 82.62 98 ASN A CA 1
ATOM 766 C C . ASN A 1 98 ? -0.439 -11.542 -19.603 1.00 82.62 98 ASN A C 1
ATOM 768 O O . ASN A 1 98 ? -1.324 -10.810 -20.049 1.00 82.62 98 ASN A O 1
ATOM 772 N N . ASN A 1 99 ? 0.143 -12.474 -20.363 1.00 83.00 99 ASN A N 1
ATOM 773 C CA . ASN A 1 99 ? -0.177 -12.679 -21.784 1.00 83.00 99 ASN A CA 1
ATOM 774 C C . ASN A 1 99 ? -1.631 -13.129 -22.042 1.00 83.00 99 ASN A C 1
ATOM 776 O O . ASN A 1 99 ? -2.074 -13.119 -23.185 1.00 83.00 99 ASN A O 1
ATOM 780 N N . HIS A 1 100 ? -2.370 -13.520 -21.001 1.00 87.12 100 HIS A N 1
ATOM 781 C CA . HIS A 1 100 ? -3.786 -13.886 -21.068 1.00 87.12 100 HIS A CA 1
ATOM 782 C C . HIS A 1 100 ? -4.715 -12.738 -20.639 1.00 87.12 100 HIS A C 1
ATOM 784 O O . HIS A 1 100 ? -5.913 -12.954 -20.479 1.00 87.12 100 HIS A O 1
ATOM 790 N N . GLY A 1 101 ? -4.180 -11.530 -20.419 1.00 81.06 101 GLY A N 1
ATOM 791 C CA . GLY A 1 101 ? -4.955 -10.367 -19.982 1.00 81.06 101 GLY A CA 1
ATOM 792 C C . GLY A 1 101 ? -5.405 -10.427 -18.519 1.00 81.06 101 GLY A C 1
ATOM 793 O O . GLY A 1 101 ? -6.245 -9.634 -18.107 1.00 81.06 101 GLY A O 1
ATOM 794 N N . GLN A 1 102 ? -4.867 -11.351 -17.720 1.00 82.62 102 GLN A N 1
ATOM 795 C CA . GLN A 1 102 ? -5.194 -11.448 -16.300 1.00 82.62 102 GLN A CA 1
ATOM 796 C C . GLN A 1 102 ? -4.335 -10.475 -15.498 1.00 82.62 102 GLN A C 1
ATOM 798 O O . GLN A 1 102 ? -3.111 -10.445 -15.657 1.00 82.62 102 GLN A O 1
ATOM 803 N N . THR A 1 103 ? -4.970 -9.723 -14.601 1.00 83.50 103 THR A N 1
ATOM 804 C CA . THR A 1 103 ? -4.276 -8.864 -13.642 1.00 83.50 103 THR A CA 1
ATOM 805 C C . THR A 1 103 ? -3.528 -9.715 -12.623 1.00 83.50 103 THR A C 1
ATOM 807 O O . THR A 1 103 ? -4.116 -10.543 -11.928 1.00 83.50 103 THR A O 1
ATOM 810 N N . ILE A 1 104 ? -2.226 -9.483 -12.512 1.00 82.56 104 ILE A N 1
ATOM 811 C CA . ILE A 1 104 ? -1.345 -10.099 -11.529 1.00 82.56 104 ILE A CA 1
ATOM 812 C C . ILE A 1 104 ? -0.633 -9.009 -10.729 1.00 82.56 104 ILE A C 1
ATOM 814 O O . ILE A 1 104 ? -0.234 -7.974 -11.262 1.00 82.56 104 ILE A O 1
ATOM 818 N N . VAL A 1 105 ? -0.488 -9.230 -9.425 1.00 84.00 105 VAL A N 1
ATOM 819 C CA . VAL A 1 105 ? 0.296 -8.348 -8.554 1.00 84.00 105 VAL A CA 1
ATOM 820 C C . VAL A 1 105 ? 1.748 -8.807 -8.621 1.00 84.00 105 VAL A C 1
ATOM 822 O O . VAL A 1 105 ? 2.056 -9.923 -8.210 1.00 84.00 105 VAL A O 1
ATOM 825 N N . PHE A 1 106 ? 2.634 -7.964 -9.152 1.00 79.38 106 PHE A N 1
ATOM 826 C CA . PHE A 1 106 ? 4.056 -8.282 -9.283 1.00 79.38 106 PHE A CA 1
ATOM 827 C C . PHE A 1 106 ? 4.853 -7.933 -8.028 1.00 79.38 106 PHE A C 1
ATOM 829 O O . PHE A 1 106 ? 5.787 -8.645 -7.669 1.00 79.38 106 PHE A O 1
ATOM 836 N N . ALA A 1 107 ? 4.502 -6.834 -7.362 1.00 75.88 107 ALA A N 1
ATOM 837 C CA . ALA A 1 107 ? 5.161 -6.418 -6.134 1.00 75.88 107 ALA A CA 1
ATOM 838 C C . ALA A 1 107 ? 4.230 -5.590 -5.249 1.00 75.88 107 ALA A C 1
ATOM 840 O O . ALA A 1 107 ? 3.291 -4.948 -5.717 1.00 75.88 107 ALA A O 1
ATOM 841 N N . CYS A 1 108 ? 4.540 -5.569 -3.958 1.00 74.94 108 CYS A N 1
ATOM 842 C CA . CYS A 1 108 ? 3.934 -4.666 -2.991 1.00 74.94 108 CYS A CA 1
ATOM 843 C C . CYS A 1 108 ? 5.062 -3.844 -2.375 1.00 74.94 108 CYS A C 1
ATOM 845 O O . CYS A 1 108 ? 6.010 -4.406 -1.829 1.00 74.94 108 CYS A O 1
ATOM 847 N N . ALA A 1 109 ? 4.960 -2.529 -2.456 1.00 70.88 109 ALA A N 1
ATOM 848 C CA . ALA A 1 109 ? 5.886 -1.599 -1.841 1.00 70.88 109 ALA A CA 1
ATOM 849 C C . ALA A 1 109 ? 5.099 -0.528 -1.096 1.00 70.88 109 ALA A C 1
ATOM 851 O O . ALA A 1 109 ? 3.882 -0.446 -1.181 1.00 70.88 109 ALA A O 1
ATOM 852 N N . PHE A 1 110 ? 5.773 0.306 -0.335 1.00 70.38 110 PHE A N 1
ATOM 853 C CA . PHE A 1 110 ? 5.148 1.495 0.208 1.00 70.38 110 PHE A CA 1
ATOM 854 C C . PHE A 1 110 ? 6.175 2.608 0.091 1.00 70.38 110 PHE A C 1
ATOM 856 O O . PHE A 1 110 ? 7.339 2.402 0.432 1.00 70.38 110 PHE A O 1
ATOM 863 N N . LEU A 1 111 ? 5.751 3.747 -0.446 1.00 69.06 111 LEU A N 1
ATOM 864 C CA . LEU A 1 111 ? 6.599 4.916 -0.627 1.00 69.06 111 LEU A CA 1
ATOM 865 C C . LEU A 1 111 ? 6.179 5.953 0.405 1.00 69.06 111 LEU A C 1
ATOM 867 O O . LEU A 1 111 ? 4.993 6.243 0.538 1.00 69.06 111 LEU A O 1
ATOM 871 N N . ARG A 1 112 ? 7.146 6.480 1.162 1.00 61.69 112 ARG A N 1
ATOM 872 C CA . ARG A 1 112 ? 6.883 7.531 2.155 1.00 61.69 112 ARG A CA 1
ATOM 873 C C . ARG A 1 112 ? 6.360 8.800 1.488 1.00 61.69 112 ARG A C 1
ATOM 875 O O . ARG A 1 112 ? 5.447 9.429 2.007 1.00 61.69 112 ARG A O 1
ATOM 882 N N . GLU A 1 113 ? 6.968 9.148 0.363 1.00 69.25 113 GLU A N 1
ATOM 883 C CA . GLU A 1 113 ? 6.635 10.305 -0.451 1.00 69.25 113 GLU A CA 1
ATOM 884 C C . GLU A 1 113 ? 6.619 9.868 -1.915 1.00 69.25 113 GLU A C 1
ATOM 886 O O . GLU A 1 113 ? 7.424 9.033 -2.339 1.00 69.25 113 GLU A O 1
ATOM 891 N N . GLU A 1 114 ? 5.711 10.436 -2.698 1.00 77.31 114 GLU A N 1
ATOM 892 C CA . GLU A 1 114 ? 5.593 10.157 -4.130 1.00 77.31 114 GLU A CA 1
ATOM 893 C C . GLU A 1 114 ? 6.556 11.048 -4.921 1.00 77.31 114 GLU A C 1
ATOM 895 O O . GLU A 1 114 ? 6.167 11.899 -5.713 1.00 77.31 114 GLU A O 1
ATOM 900 N N . THR A 1 115 ? 7.854 10.884 -4.653 1.00 84.06 115 THR A N 1
ATOM 901 C CA . THR A 1 115 ? 8.915 11.621 -5.352 1.00 84.06 115 THR A CA 1
ATOM 902 C C . THR A 1 115 ? 9.583 10.769 -6.421 1.00 84.06 115 THR A C 1
ATOM 904 O O . THR A 1 115 ? 9.626 9.540 -6.338 1.00 84.06 115 THR A O 1
ATOM 907 N N . THR A 1 116 ? 10.189 11.431 -7.408 1.00 85.31 116 THR A N 1
ATOM 908 C CA . THR A 1 116 ? 10.930 10.767 -8.487 1.00 85.31 116 THR A CA 1
ATOM 909 C C . THR A 1 116 ? 12.016 9.837 -7.947 1.00 85.31 116 THR A C 1
ATOM 911 O O . THR A 1 116 ? 12.131 8.710 -8.412 1.00 85.31 116 THR A O 1
ATOM 914 N N . ASN A 1 117 ? 12.762 10.252 -6.919 1.00 83.12 117 ASN A N 1
ATOM 915 C CA . ASN A 1 117 ? 13.824 9.431 -6.326 1.00 83.12 117 ASN A CA 1
ATOM 916 C C . ASN A 1 117 ? 13.272 8.154 -5.681 1.00 83.12 117 ASN A C 1
ATOM 918 O O . ASN A 1 117 ? 13.842 7.075 -5.846 1.00 83.12 117 ASN A O 1
ATOM 922 N N . SER A 1 118 ? 12.140 8.268 -4.983 1.00 83.00 118 SER A N 1
ATOM 923 C CA . SER A 1 118 ? 11.452 7.129 -4.374 1.00 83.00 118 SER A CA 1
ATOM 924 C C . SER A 1 118 ? 10.976 6.133 -5.438 1.00 83.00 118 SER A C 1
ATOM 926 O O . SER A 1 118 ? 11.140 4.923 -5.271 1.00 83.00 118 SER A O 1
ATOM 928 N N . PHE A 1 119 ? 10.458 6.626 -6.567 1.00 84.81 119 PHE A N 1
ATOM 929 C CA . PHE A 1 119 ? 10.059 5.781 -7.693 1.00 84.81 119 PHE A CA 1
ATOM 930 C C . PHE A 1 119 ? 11.250 5.150 -8.427 1.00 84.81 119 PHE A C 1
ATOM 932 O O . PHE A 1 119 ? 11.178 3.966 -8.749 1.00 84.81 119 PHE A O 1
ATOM 939 N N . ILE A 1 120 ? 12.359 5.871 -8.637 1.00 86.62 120 ILE A N 1
ATOM 940 C CA . ILE A 1 120 ? 13.587 5.301 -9.225 1.00 86.62 120 ILE A CA 1
ATOM 941 C C . ILE A 1 120 ? 14.054 4.112 -8.384 1.00 86.62 120 ILE A C 1
ATOM 943 O O . ILE A 1 120 ? 14.231 3.012 -8.910 1.00 86.62 120 ILE A O 1
ATOM 947 N N . TRP A 1 121 ? 14.175 4.301 -7.066 1.00 85.31 121 TRP A N 1
ATOM 948 C CA . TRP A 1 121 ? 14.564 3.224 -6.157 1.00 85.31 121 TRP A CA 1
ATOM 949 C C . TRP A 1 121 ? 13.600 2.035 -6.241 1.00 85.31 121 TRP A C 1
ATOM 951 O O . TRP A 1 121 ? 14.037 0.886 -6.335 1.00 85.31 121 TRP A O 1
ATOM 961 N N . LEU A 1 122 ? 12.290 2.298 -6.266 1.00 84.88 122 LEU A N 1
ATOM 962 C CA . LEU A 1 122 ? 11.269 1.261 -6.395 1.00 84.88 122 LEU A CA 1
ATOM 963 C C . LEU A 1 122 ? 11.445 0.444 -7.679 1.00 84.88 122 LEU A C 1
ATOM 965 O O . LEU A 1 122 ? 11.451 -0.788 -7.624 1.00 84.88 122 LEU A O 1
ATOM 969 N N . PHE A 1 123 ? 11.622 1.108 -8.823 1.00 84.81 123 PHE A N 1
ATOM 970 C CA . PHE A 1 123 ? 11.818 0.440 -10.107 1.00 84.81 123 PHE A CA 1
ATOM 971 C C . PHE A 1 123 ? 13.139 -0.329 -10.169 1.00 84.81 123 PHE A C 1
ATOM 973 O O . PHE A 1 123 ? 13.189 -1.403 -10.768 1.00 84.81 123 PHE A O 1
ATOM 980 N N . GLU A 1 124 ? 14.202 0.155 -9.530 1.00 85.62 124 GLU A N 1
ATOM 981 C CA . GLU A 1 124 ? 15.453 -0.597 -9.419 1.00 85.62 124 GLU A CA 1
ATOM 982 C C . GLU A 1 124 ? 15.291 -1.882 -8.606 1.00 85.62 124 GLU A C 1
ATOM 984 O O . GLU A 1 124 ? 15.757 -2.940 -9.034 1.00 85.62 124 GLU A O 1
ATOM 989 N N . GLN A 1 125 ? 14.630 -1.817 -7.445 1.00 85.00 125 GLN A N 1
ATOM 990 C CA . GLN A 1 125 ? 14.357 -3.015 -6.643 1.00 85.00 125 GLN A CA 1
ATOM 991 C C . GLN A 1 125 ? 13.459 -3.986 -7.399 1.00 85.00 125 GLN A C 1
ATOM 993 O O . GLN A 1 125 ? 13.703 -5.191 -7.398 1.00 85.00 125 GLN A O 1
ATOM 998 N N . PHE A 1 126 ? 12.461 -3.453 -8.099 1.00 83.88 126 PHE A N 1
ATOM 999 C CA . PHE A 1 126 ? 11.578 -4.234 -8.944 1.00 83.88 126 PHE A CA 1
ATOM 1000 C C . PHE A 1 126 ? 12.353 -4.980 -10.038 1.00 83.88 126 PHE A C 1
ATOM 1002 O O . PHE A 1 126 ? 12.226 -6.196 -10.157 1.00 83.88 126 PHE A O 1
ATOM 1009 N N . LYS A 1 127 ? 13.233 -4.288 -10.774 1.00 84.00 127 LYS A N 1
ATOM 1010 C CA . LYS A 1 127 ? 14.102 -4.895 -11.798 1.00 84.00 127 LYS A CA 1
ATOM 1011 C C . LYS A 1 127 ? 15.017 -5.973 -11.211 1.00 84.00 127 LYS A C 1
ATOM 1013 O O . LYS A 1 127 ? 15.158 -7.028 -11.819 1.00 84.00 127 LYS A O 1
ATOM 1018 N N . LYS A 1 128 ? 15.605 -5.741 -10.030 1.00 83.06 128 LYS A N 1
ATOM 1019 C CA . LYS A 1 128 ? 16.463 -6.723 -9.334 1.00 83.06 128 LYS A CA 1
ATOM 1020 C C . LYS A 1 128 ? 15.701 -7.981 -8.913 1.00 83.06 128 LYS A C 1
ATOM 1022 O O . LYS A 1 128 ? 16.277 -9.063 -8.908 1.00 83.06 128 LYS A O 1
ATOM 1027 N N . ALA A 1 129 ? 14.429 -7.841 -8.547 1.00 81.00 129 ALA A N 1
ATOM 1028 C CA . ALA A 1 129 ? 13.595 -8.948 -8.093 1.00 81.00 129 ALA A CA 1
ATOM 1029 C C . ALA A 1 129 ? 12.996 -9.783 -9.240 1.00 81.00 129 ALA A C 1
ATOM 1031 O O . ALA A 1 129 ? 12.490 -10.875 -8.982 1.00 81.00 129 ALA A O 1
ATOM 1032 N N . MET A 1 130 ? 13.032 -9.301 -10.490 1.00 81.06 130 MET A N 1
ATOM 1033 C CA . MET A 1 130 ? 12.430 -9.990 -11.633 1.00 81.06 130 MET A CA 1
ATOM 1034 C C . MET A 1 130 ? 13.416 -10.968 -12.296 1.00 81.06 130 MET A C 1
ATOM 1036 O O . MET A 1 130 ? 14.353 -10.531 -12.966 1.00 81.06 130 MET A O 1
ATOM 1040 N N . PRO A 1 131 ? 13.190 -12.294 -12.204 1.00 72.62 131 PRO A N 1
ATOM 1041 C CA . PRO A 1 131 ? 14.086 -13.287 -12.802 1.00 72.62 131 PRO A CA 1
ATOM 1042 C C . PRO A 1 131 ? 14.077 -13.267 -14.342 1.00 72.62 131 PRO A C 1
ATOM 1044 O O . PRO A 1 131 ? 15.006 -13.771 -14.962 1.00 72.62 131 PRO A O 1
ATOM 1047 N N . GLY A 1 132 ? 13.041 -12.687 -14.963 1.00 73.81 132 GLY A N 1
ATOM 1048 C CA . GLY A 1 132 ? 12.862 -12.615 -16.420 1.00 73.81 132 GLY A CA 1
ATOM 1049 C C . GLY A 1 132 ? 13.340 -11.317 -17.083 1.00 73.81 132 GLY A C 1
ATOM 1050 O O . GLY A 1 132 ? 13.074 -11.124 -18.268 1.00 73.81 132 GLY A O 1
ATOM 1051 N N . GLY A 1 133 ? 14.010 -10.424 -16.346 1.00 72.88 133 GLY A N 1
ATOM 1052 C CA . GLY A 1 133 ? 14.438 -9.114 -16.849 1.00 72.88 133 GLY A CA 1
ATOM 1053 C C . GLY A 1 133 ? 13.371 -8.020 -16.723 1.00 72.88 133 GLY A C 1
ATOM 1054 O O . GLY A 1 133 ? 12.356 -8.194 -16.054 1.00 72.88 133 GLY A O 1
ATOM 1055 N N . ALA A 1 134 ? 13.627 -6.855 -17.326 1.00 75.31 134 ALA A N 1
ATOM 1056 C CA . ALA A 1 134 ? 12.750 -5.685 -17.231 1.00 75.31 134 ALA A CA 1
ATOM 1057 C C . ALA A 1 134 ? 11.415 -5.888 -17.987 1.00 75.31 134 ALA A C 1
ATOM 1059 O O . ALA A 1 134 ? 11.391 -6.558 -19.023 1.00 75.31 134 ALA A O 1
ATOM 1060 N N . PRO A 1 135 ? 10.300 -5.301 -17.507 1.00 77.50 135 PRO A N 1
ATOM 1061 C CA . PRO A 1 135 ? 9.016 -5.396 -18.194 1.00 77.50 135 PRO A CA 1
ATOM 1062 C C . PRO A 1 135 ? 9.081 -4.678 -19.549 1.00 77.50 135 PRO A C 1
ATOM 1064 O O . PRO A 1 135 ? 9.704 -3.626 -19.674 1.00 77.50 135 PRO A O 1
ATOM 1067 N N . LYS A 1 136 ? 8.405 -5.231 -20.563 1.00 80.12 136 LYS A N 1
ATOM 1068 C CA . LYS A 1 136 ? 8.371 -4.645 -21.918 1.00 80.12 136 LYS A CA 1
ATOM 1069 C C . LYS A 1 136 ? 7.571 -3.343 -21.994 1.00 80.12 136 LYS A C 1
ATOM 1071 O O . LYS A 1 136 ? 7.816 -2.534 -22.878 1.00 80.12 136 LYS A O 1
ATOM 1076 N N . MET A 1 137 ? 6.597 -3.172 -21.105 1.00 79.31 137 MET A N 1
ATOM 1077 C CA . MET A 1 137 ? 5.694 -2.028 -21.088 1.00 79.31 137 MET A CA 1
ATOM 1078 C C . MET A 1 137 ? 5.331 -1.702 -19.641 1.00 79.31 137 MET A C 1
ATOM 1080 O O . MET A 1 137 ? 5.003 -2.604 -18.870 1.00 79.31 137 MET A O 1
ATOM 1084 N N . ILE A 1 138 ? 5.396 -0.420 -19.289 1.00 82.06 138 ILE A N 1
ATOM 1085 C CA . ILE A 1 138 ? 4.952 0.114 -18.001 1.00 82.06 138 ILE A CA 1
ATOM 1086 C C . ILE A 1 138 ? 3.879 1.152 -18.313 1.00 82.06 138 ILE A C 1
ATOM 1088 O O . ILE A 1 138 ? 4.121 2.070 -19.093 1.00 82.06 138 ILE A O 1
ATOM 1092 N N . ILE A 1 139 ? 2.694 0.978 -17.735 1.00 81.12 139 ILE A N 1
ATOM 1093 C CA . ILE A 1 139 ? 1.605 1.952 -17.807 1.00 81.12 139 ILE A CA 1
ATOM 1094 C C . ILE A 1 139 ? 1.564 2.642 -16.448 1.00 81.12 139 ILE A C 1
ATOM 1096 O O . ILE A 1 139 ? 1.490 1.965 -15.423 1.00 81.12 139 ILE A O 1
ATOM 1100 N N . THR A 1 140 ? 1.643 3.968 -16.443 1.00 81.12 140 THR A N 1
ATOM 1101 C CA . THR A 1 140 ? 1.513 4.788 -15.235 1.00 81.12 140 THR A CA 1
ATOM 1102 C C . THR A 1 140 ? 0.235 5.614 -15.291 1.00 81.12 140 THR A C 1
ATOM 1104 O O . THR A 1 140 ? -0.305 5.883 -16.363 1.00 81.12 140 THR A O 1
ATOM 1107 N N . ASP A 1 141 ? -0.238 6.043 -14.129 1.00 75.50 141 ASP A N 1
ATOM 1108 C CA . ASP A 1 141 ? -1.399 6.920 -13.911 1.00 75.50 141 ASP A CA 1
ATOM 1109 C C . ASP A 1 141 ? -1.136 8.397 -14.285 1.00 75.50 141 ASP A C 1
ATOM 1111 O O . ASP A 1 141 ? -1.759 9.304 -13.743 1.00 75.50 141 ASP A O 1
ATOM 1115 N N . GLN A 1 142 ? -0.225 8.649 -15.233 1.00 74.38 142 GLN A N 1
ATOM 1116 C CA . GLN A 1 142 ? 0.245 9.985 -15.627 1.00 74.38 142 GLN A CA 1
ATOM 1117 C C . GLN A 1 142 ? 0.896 10.803 -14.495 1.00 74.38 142 GLN A C 1
ATOM 1119 O O . GLN A 1 142 ? 1.073 12.013 -14.645 1.00 74.38 142 GLN A O 1
ATOM 1124 N N . ASP A 1 143 ? 1.326 10.175 -13.397 1.00 83.00 143 ASP A N 1
ATOM 1125 C CA . ASP A 1 143 ? 2.085 10.878 -12.366 1.00 83.00 143 ASP A CA 1
ATOM 1126 C C . ASP A 1 143 ? 3.441 11.396 -12.895 1.00 83.00 143 ASP A C 1
ATOM 1128 O O . ASP A 1 143 ? 4.239 10.665 -13.497 1.00 83.00 143 ASP A O 1
ATOM 1132 N N . LEU A 1 144 ? 3.718 12.684 -12.658 1.00 82.38 144 LEU A N 1
ATOM 1133 C CA . LEU A 1 144 ? 4.929 13.356 -13.140 1.00 82.38 144 LEU A CA 1
ATOM 1134 C C . LEU A 1 144 ? 6.193 12.768 -12.506 1.00 82.38 144 LEU A C 1
ATOM 1136 O O . LEU A 1 144 ? 7.238 12.696 -13.162 1.00 82.38 144 LEU A O 1
ATOM 1140 N N . ALA A 1 145 ? 6.121 12.364 -11.237 1.00 84.12 145 ALA A N 1
ATOM 1141 C CA . ALA A 1 145 ? 7.259 11.797 -10.537 1.00 84.12 145 ALA A CA 1
ATOM 1142 C C . ALA A 1 145 ? 7.582 10.384 -11.048 1.00 84.12 145 ALA A C 1
ATOM 1144 O O . ALA A 1 145 ? 8.764 10.086 -11.240 1.00 84.12 145 ALA A O 1
ATOM 1145 N N . MET A 1 146 ? 6.570 9.570 -11.363 1.00 85.19 146 MET A N 1
ATOM 1146 C CA . MET A 1 146 ? 6.724 8.267 -12.015 1.00 85.19 146 MET A CA 1
ATOM 1147 C C . MET A 1 146 ? 7.209 8.384 -13.457 1.00 85.19 146 MET A C 1
ATOM 1149 O O . MET A 1 146 ? 8.110 7.641 -13.842 1.00 85.19 146 MET A O 1
ATOM 1153 N N . MET A 1 147 ? 6.691 9.334 -14.244 1.00 82.12 147 MET A N 1
ATOM 1154 C CA . MET A 1 147 ? 7.179 9.565 -15.611 1.00 82.12 147 MET A CA 1
ATOM 1155 C C . MET A 1 147 ? 8.670 9.910 -15.623 1.00 82.12 147 MET A C 1
ATOM 1157 O O . MET A 1 147 ? 9.430 9.329 -16.393 1.00 82.12 147 MET A O 1
ATOM 1161 N N . LYS A 1 148 ? 9.115 10.790 -14.716 1.00 85.56 148 LYS A N 1
ATOM 1162 C CA . LYS A 1 148 ? 10.539 11.128 -14.561 1.00 85.56 148 LYS A CA 1
ATOM 1163 C C . LYS A 1 148 ? 11.397 9.964 -14.067 1.00 85.56 148 LYS A C 1
ATOM 1165 O O . LYS A 1 148 ? 12.592 9.965 -14.315 1.00 85.56 148 LYS A O 1
ATOM 1170 N N . ALA A 1 149 ? 10.814 9.019 -13.334 1.00 84.62 149 ALA A N 1
ATOM 1171 C CA . ALA A 1 149 ? 11.536 7.867 -12.798 1.00 84.62 149 ALA A CA 1
ATOM 1172 C C . ALA A 1 149 ? 11.696 6.723 -13.810 1.00 84.62 149 ALA A C 1
ATOM 1174 O O . ALA A 1 149 ? 12.554 5.860 -13.625 1.00 84.62 149 ALA A O 1
ATOM 1175 N N . ILE A 1 150 ? 10.840 6.685 -14.835 1.00 82.19 150 ILE A N 1
ATOM 1176 C CA . ILE A 1 150 ? 10.877 5.688 -15.914 1.00 82.19 150 ILE A CA 1
ATOM 1177 C C . ILE A 1 150 ? 11.693 6.191 -17.111 1.00 82.19 150 ILE A C 1
ATOM 1179 O O . ILE A 1 150 ? 12.287 5.363 -17.804 1.00 82.19 150 ILE A O 1
ATOM 1183 N N . SER A 1 151 ? 11.688 7.511 -17.352 1.00 73.62 151 SER A N 1
ATOM 1184 C CA . SER A 1 151 ? 12.483 8.176 -18.394 1.00 73.62 151 SER A CA 1
ATOM 1185 C C . SER A 1 151 ? 13.983 8.008 -18.189 1.00 73.62 151 SER A C 1
ATOM 1187 O O . SER A 1 151 ? 14.665 8.044 -19.237 1.00 73.62 151 SER A O 1
#

Radius of gyration: 20.15 Å; chains: 1; bounding box: 42×34×59 Å